Protein AF-A0A1G2KKV0-F1 (afdb_monomer_lite)

Secondary structure (DSSP, 8-state):
-PPP----------PPPTTTTPPPSS-TT-EEEBTTS-EEEEEEEETTTTEEEEEESS-TTS----EEE-GGGBPP--

Foldseek 3Di:
DDDDDPPDDPPPPLDADPQAQPDDPDDFQDWFAFPVRFIWGFHDAPNRRQWTFIWGDPDPPPPGDTDIDHPNRTDDDD

Radius of gyration: 13.63 Å; chains: 1; bounding box: 40×31×28 Å

pLDDT: mean 76.82, std 16.22, range [43.0, 91.88]

Seque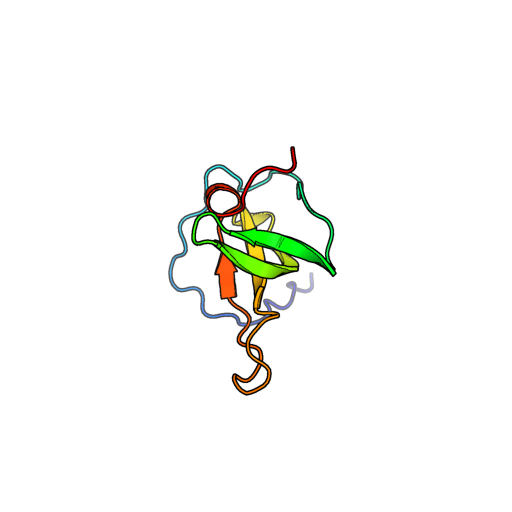nce (78 aa):
MEKPRKIGIPQESVESTEYAGREAEYEPRTVVETTDGERIVIVDYLKEQGLYVVSKIDKPDVKSSLFRISPSKIKPKE

Organism: NCBI:txid1802270

Structure (mmCIF, N/CA/C/O backbone):
data_AF-A0A1G2KKV0-F1
#
_entry.id   AF-A0A1G2KKV0-F1
#
loop_
_atom_site.group_PDB
_atom_site.id
_atom_site.type_symbol
_atom_site.label_atom_id
_atom_site.label_alt_id
_atom_site.label_comp_id
_atom_site.label_asym_id
_atom_site.label_entity_id
_atom_site.label_seq_id
_atom_site.pdbx_PDB_ins_code
_atom_site.Cartn_x
_atom_site.Cartn_y
_atom_site.Cartn_z
_atom_site.occupancy
_atom_site.B_iso_or_equiv
_atom_site.auth_seq_id
_atom_site.auth_comp_id
_atom_site.auth_asym_id
_atom_site.auth_atom_id
_atom_site.pdbx_PDB_model_num
ATOM 1 N N . MET A 1 1 ? -28.424 -8.206 17.417 1.00 51.38 1 MET A N 1
ATOM 2 C CA . MET A 1 1 ? -27.301 -7.338 17.003 1.00 51.38 1 MET A CA 1
ATOM 3 C C . MET A 1 1 ? -26.141 -8.237 16.610 1.00 51.38 1 MET A C 1
ATOM 5 O O . MET A 1 1 ? -25.449 -8.758 17.476 1.00 51.38 1 MET A O 1
ATOM 9 N N . GLU A 1 2 ? -26.020 -8.529 15.318 1.00 43.00 2 GLU A N 1
ATOM 10 C CA . GLU A 1 2 ? -24.996 -9.429 14.781 1.00 43.00 2 GLU A CA 1
ATOM 11 C C . GLU A 1 2 ? -23.644 -8.704 14.725 1.00 43.00 2 GLU A C 1
ATOM 13 O O . GLU A 1 2 ? -23.528 -7.619 14.160 1.00 43.00 2 GLU A O 1
ATOM 18 N N . LYS A 1 3 ? -22.628 -9.276 15.379 1.00 53.88 3 LYS A N 1
ATOM 19 C CA . LYS A 1 3 ? -21.256 -8.750 15.386 1.00 53.88 3 LYS A CA 1
ATOM 20 C C 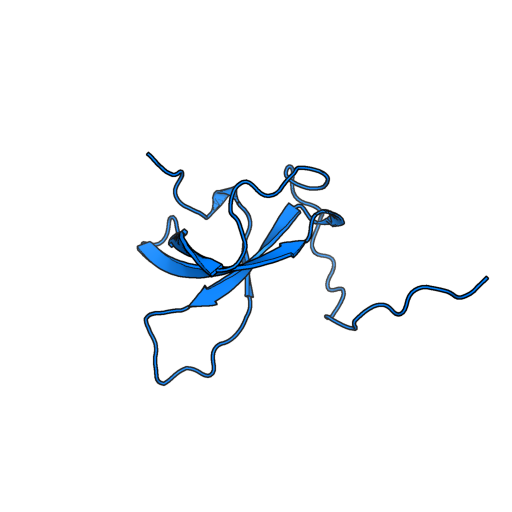. LYS A 1 3 ? -20.634 -8.934 13.990 1.00 53.88 3 LYS A C 1
ATOM 22 O O . LYS A 1 3 ? -20.726 -10.043 13.458 1.00 53.88 3 LYS A O 1
ATOM 27 N N . PRO A 1 4 ? -19.962 -7.926 13.405 1.00 55.12 4 PRO A N 1
ATOM 28 C CA . PRO A 1 4 ? -19.293 -8.100 12.122 1.00 55.12 4 PRO A CA 1
ATOM 29 C C . PRO A 1 4 ? -18.121 -9.082 12.262 1.00 55.12 4 PRO A C 1
ATOM 31 O O . PRO A 1 4 ? -17.289 -8.978 13.168 1.00 55.12 4 PRO A O 1
ATOM 34 N N . ARG A 1 5 ? -18.089 -10.075 11.368 1.00 48.91 5 ARG A N 1
ATOM 35 C CA . ARG A 1 5 ? -17.052 -11.109 11.277 1.00 48.91 5 ARG A CA 1
ATOM 36 C C . ARG A 1 5 ? -15.712 -10.446 10.938 1.00 48.91 5 ARG A C 1
ATOM 38 O O . ARG A 1 5 ? -15.511 -10.010 9.810 1.00 48.91 5 ARG A O 1
ATOM 45 N N . LYS A 1 6 ? -14.796 -10.379 11.910 1.00 52.47 6 LYS A N 1
ATOM 46 C CA . LYS A 1 6 ? -13.399 -9.985 11.679 1.00 52.47 6 LYS A CA 1
ATOM 47 C C . LYS A 1 6 ? -12.724 -11.044 10.809 1.00 52.47 6 LYS A C 1
ATOM 49 O O . LYS A 1 6 ? -12.561 -12.186 11.232 1.00 52.47 6 LYS A O 1
ATOM 54 N N . ILE A 1 7 ? -12.335 -10.652 9.601 1.00 55.34 7 ILE A N 1
ATOM 55 C CA . ILE A 1 7 ? -11.425 -11.415 8.746 1.00 55.34 7 ILE A CA 1
ATOM 56 C C . ILE A 1 7 ? -10.100 -11.527 9.512 1.00 55.34 7 ILE A C 1
ATOM 58 O O . ILE A 1 7 ? -9.467 -10.519 9.824 1.00 55.34 7 ILE A O 1
ATOM 62 N N . GLY A 1 8 ? -9.744 -12.752 9.902 1.00 44.19 8 GLY A N 1
ATOM 63 C CA . GLY A 1 8 ? -8.595 -13.064 10.748 1.00 44.19 8 GLY A CA 1
ATOM 64 C C . GLY A 1 8 ? -7.272 -12.893 10.013 1.00 44.19 8 GLY A C 1
ATOM 65 O O . GLY A 1 8 ? -6.649 -13.875 9.629 1.00 44.19 8 GLY A O 1
ATOM 66 N N . ILE A 1 9 ? -6.837 -11.649 9.827 1.00 60.53 9 ILE A N 1
ATOM 67 C CA . ILE A 1 9 ? -5.424 -11.350 9.596 1.00 60.53 9 ILE A CA 1
ATOM 68 C C . ILE A 1 9 ? -4.807 -11.144 10.985 1.00 60.53 9 ILE A C 1
ATOM 70 O O . ILE A 1 9 ? -5.404 -10.397 11.767 1.00 60.53 9 ILE A O 1
ATOM 74 N N . PRO A 1 10 ? -3.679 -11.794 11.334 1.00 49.16 10 PRO A N 1
ATOM 75 C CA . PRO A 1 10 ? -3.083 -11.681 12.662 1.00 49.16 10 PRO A CA 1
ATOM 76 C C . PRO A 1 10 ? -2.963 -10.211 13.078 1.00 49.16 10 PRO A C 1
ATOM 78 O O . PRO A 1 10 ? -2.346 -9.398 12.386 1.00 49.16 10 PRO A O 1
ATOM 81 N N . GLN A 1 11 ? -3.619 -9.881 14.195 1.00 48.72 11 GLN A N 1
ATOM 82 C CA . GLN A 1 11 ? -3.461 -8.622 14.917 1.00 48.72 11 GLN A CA 1
ATOM 83 C C . GLN A 1 11 ? -2.149 -8.693 15.713 1.00 48.72 11 GLN A C 1
ATOM 85 O O . GLN A 1 11 ? -2.159 -8.615 16.937 1.00 48.72 11 GLN A O 1
ATOM 90 N N . GLU A 1 12 ? -1.009 -8.886 15.046 1.00 49.38 12 GLU A N 1
ATOM 91 C CA . GLU A 1 12 ? 0.200 -8.277 15.603 1.00 49.38 12 GLU A CA 1
ATOM 92 C C . GLU A 1 12 ? -0.089 -6.779 15.649 1.00 49.38 12 GLU A C 1
ATOM 94 O O . GLU A 1 12 ? -0.681 -6.250 14.708 1.00 49.38 12 GLU A O 1
ATOM 99 N N . SER A 1 13 ? 0.200 -6.140 16.778 1.00 48.19 13 SER A N 1
ATOM 100 C CA . SER A 1 13 ? -0.072 -4.733 17.060 1.00 48.19 13 SER A CA 1
ATOM 101 C C . SER A 1 13 ? 0.605 -3.819 16.034 1.00 48.19 13 SER A C 1
ATOM 103 O O . SER A 1 13 ? 1.652 -3.242 16.300 1.00 48.19 13 SER A O 1
ATOM 105 N N . VAL A 1 14 ? 0.034 -3.702 14.837 1.00 56.12 14 VAL A N 1
ATOM 106 C CA . VAL A 1 14 ? 0.410 -2.683 13.864 1.00 56.12 14 VAL A CA 1
ATOM 107 C C . VAL A 1 14 ? -0.167 -1.391 14.414 1.00 56.12 14 VAL A C 1
ATOM 109 O O . VAL A 1 14 ? -1.378 -1.173 14.361 1.00 56.12 14 VAL A O 1
ATOM 112 N N . GLU A 1 15 ? 0.691 -0.591 15.045 1.00 58.84 15 GLU A N 1
ATOM 113 C CA . GLU A 1 15 ? 0.349 0.758 15.479 1.00 58.84 15 GLU A CA 1
ATOM 114 C C . GLU A 1 15 ? -0.269 1.508 14.295 1.00 58.84 15 GLU A C 1
ATOM 116 O O . GLU A 1 15 ? 0.266 1.504 13.182 1.00 58.84 15 GLU A O 1
ATOM 121 N N . SER A 1 16 ? -1.443 2.097 14.523 1.00 63.31 16 SER A N 1
ATOM 122 C CA . SER A 1 16 ? -2.125 2.918 13.532 1.00 63.31 16 SER A CA 1
ATOM 123 C C . SER A 1 16 ? -1.168 3.993 13.027 1.00 63.31 16 SER A C 1
ATOM 125 O O . SER A 1 16 ? -0.549 4.702 13.819 1.00 63.31 16 SER A O 1
ATOM 127 N N . THR A 1 17 ? -1.038 4.123 11.711 1.00 76.12 17 THR A N 1
ATOM 128 C CA . THR A 1 17 ? -0.175 5.161 11.136 1.00 76.12 17 THR A CA 1
ATOM 129 C C . THR A 1 17 ? -0.847 6.533 11.220 1.00 76.12 17 THR A C 1
ATOM 131 O O . THR A 1 17 ? -2.057 6.636 11.416 1.00 76.12 17 THR A O 1
ATOM 134 N N . GLU A 1 18 ? -0.092 7.605 10.975 1.00 81.19 18 GLU A N 1
ATOM 135 C CA . GLU A 1 18 ? -0.630 8.969 10.803 1.00 81.19 18 GLU A CA 1
ATOM 136 C C . GLU A 1 18 ? -1.675 9.089 9.670 1.00 81.19 18 GLU A C 1
ATOM 138 O O . GLU A 1 18 ? -2.392 10.086 9.570 1.00 81.19 18 GLU A O 1
ATOM 143 N N . TYR A 1 19 ? -1.768 8.066 8.815 1.00 82.06 19 TYR A N 1
ATOM 144 C CA . TYR A 1 19 ? -2.728 7.969 7.725 1.00 82.06 19 TYR A CA 1
ATOM 145 C C . TYR A 1 19 ? -4.024 7.259 8.139 1.00 82.06 19 TYR A C 1
ATOM 147 O O . TYR A 1 19 ? -4.941 7.157 7.326 1.00 82.06 19 TYR A O 1
ATOM 155 N N . ALA A 1 20 ? -4.136 6.756 9.372 1.00 85.00 20 ALA A N 1
ATOM 156 C CA . ALA A 1 20 ? -5.353 6.110 9.848 1.00 85.00 20 ALA A CA 1
ATOM 157 C C . ALA A 1 20 ? -6.546 7.081 9.818 1.00 85.00 20 ALA A C 1
ATOM 159 O O . ALA A 1 20 ? -6.455 8.238 10.225 1.00 85.00 20 ALA A O 1
ATOM 160 N N . GLY A 1 21 ? -7.677 6.609 9.300 1.00 84.31 21 GLY A N 1
ATOM 161 C CA . GLY A 1 21 ? -8.892 7.400 9.115 1.00 84.31 21 GLY A CA 1
ATOM 162 C C . GLY A 1 21 ? -8.894 8.298 7.874 1.00 84.31 21 GLY A C 1
ATOM 163 O O . GLY A 1 21 ? -9.953 8.841 7.550 1.00 84.31 21 GLY A O 1
ATOM 164 N N . ARG A 1 22 ? -7.774 8.421 7.147 1.00 87.62 22 ARG A N 1
ATOM 165 C CA . ARG A 1 22 ? -7.720 9.160 5.875 1.00 87.62 22 ARG A CA 1
ATOM 166 C C . ARG A 1 22 ? -8.359 8.364 4.740 1.00 87.62 22 ARG A C 1
ATOM 168 O O . ARG A 1 22 ? -8.664 7.182 4.877 1.00 87.62 22 ARG A O 1
ATOM 175 N N . GLU A 1 23 ? -8.641 9.037 3.635 1.00 86.56 23 GLU A N 1
ATOM 176 C CA . GLU A 1 23 ? -9.074 8.369 2.409 1.00 86.56 23 GLU A CA 1
ATOM 177 C C . GLU A 1 23 ? -7.865 7.827 1.644 1.00 86.56 23 GLU A C 1
ATOM 179 O O . GLU A 1 23 ? -6.749 8.329 1.787 1.00 86.56 23 GLU A O 1
ATOM 184 N N . ALA A 1 24 ? -8.090 6.769 0.865 1.00 86.56 24 ALA A N 1
ATOM 185 C CA . ALA A 1 24 ? -7.057 6.213 0.010 1.00 86.56 24 ALA A CA 1
ATOM 186 C C . ALA A 1 24 ? -6.701 7.231 -1.084 1.00 86.56 24 ALA A C 1
ATOM 188 O O . ALA A 1 24 ? -7.555 7.646 -1.858 1.00 86.56 24 ALA A O 1
ATOM 189 N N . GLU A 1 25 ? -5.430 7.608 -1.147 1.00 88.25 25 GLU A N 1
ATOM 190 C CA . GLU A 1 25 ? -4.829 8.368 -2.247 1.00 88.25 25 GLU A CA 1
ATOM 191 C C . GLU A 1 25 ? -4.793 7.565 -3.560 1.00 88.25 25 GLU A C 1
ATOM 193 O O . GLU A 1 25 ? -4.912 8.138 -4.641 1.00 88.25 25 GLU A O 1
ATOM 198 N N . TYR A 1 26 ? -4.665 6.236 -3.474 1.00 89.06 26 TYR A N 1
ATOM 199 C CA . TYR A 1 26 ? -4.606 5.342 -4.630 1.00 89.06 26 TYR A CA 1
ATOM 200 C C . TYR A 1 26 ? -5.781 4.371 -4.634 1.00 89.06 26 TYR A C 1
ATOM 202 O O . TYR A 1 26 ? -6.071 3.715 -3.631 1.00 89.06 26 TYR A O 1
ATOM 210 N N . GLU A 1 27 ? -6.412 4.221 -5.796 1.00 88.31 27 GLU A N 1
ATOM 211 C CA . GLU A 1 27 ? -7.465 3.231 -5.988 1.00 88.31 27 GLU A CA 1
ATOM 212 C C . GLU A 1 27 ? -6.893 1.802 -6.047 1.00 88.31 27 GLU A C 1
ATOM 214 O O . GLU A 1 27 ? -5.746 1.595 -6.474 1.00 88.31 27 GLU A O 1
ATOM 219 N N . PRO A 1 28 ? -7.688 0.781 -5.681 1.00 88.38 28 PRO A N 1
ATOM 220 C CA . PRO A 1 28 ? -7.341 -0.610 -5.933 1.00 88.38 28 PRO A CA 1
ATOM 221 C C . PRO A 1 28 ? -6.979 -0.845 -7.403 1.00 88.38 28 PRO A C 1
ATOM 223 O O . PRO A 1 28 ? -7.577 -0.278 -8.314 1.00 88.38 28 PRO A O 1
ATOM 226 N N . ARG A 1 29 ? -6.034 -1.754 -7.639 1.00 87.50 29 ARG A N 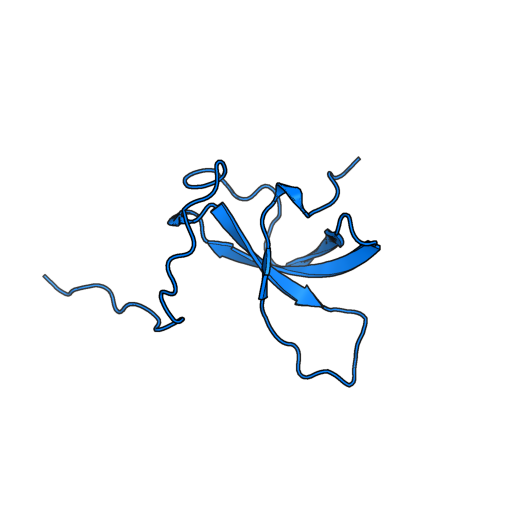1
ATOM 227 C CA . ARG A 1 29 ? -5.452 -2.122 -8.942 1.00 87.50 29 ARG A CA 1
ATOM 228 C C . ARG A 1 29 ? -4.558 -1.045 -9.564 1.00 87.50 29 ARG A C 1
ATOM 230 O O . ARG A 1 29 ? -4.078 -1.241 -10.679 1.00 87.50 29 ARG A O 1
ATOM 237 N N . THR A 1 30 ? -4.270 0.038 -8.843 1.00 89.88 30 THR A N 1
ATOM 238 C CA . THR A 1 30 ? -3.256 1.017 -9.252 1.00 89.88 30 THR A CA 1
ATOM 239 C C . THR A 1 30 ? -1.861 0.432 -9.081 1.00 89.88 30 THR A C 1
ATOM 241 O O . THR A 1 30 ? -1.534 -0.110 -8.027 1.00 89.88 30 THR A O 1
ATOM 244 N N . VAL A 1 31 ? -1.026 0.554 -10.110 1.00 90.38 31 VAL A N 1
ATOM 245 C CA . VAL A 1 31 ? 0.397 0.211 -10.033 1.00 90.38 31 VAL A CA 1
ATOM 246 C C . VAL A 1 31 ? 1.173 1.437 -9.576 1.00 90.38 31 VAL A C 1
ATOM 248 O O . VAL 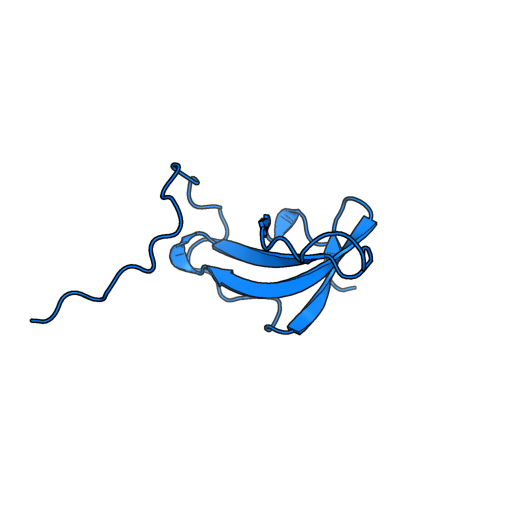A 1 31 ? 1.074 2.495 -10.195 1.00 90.38 31 VAL A O 1
ATOM 251 N N . VAL A 1 32 ? 1.945 1.284 -8.508 1.00 90.88 32 VAL A N 1
ATOM 252 C CA . VAL A 1 32 ? 2.798 2.330 -7.940 1.00 90.88 32 VAL A CA 1
ATOM 253 C C . VAL A 1 32 ? 4.209 1.796 -7.716 1.00 90.88 32 VAL A C 1
ATOM 255 O O . VAL A 1 32 ? 4.439 0.586 -7.650 1.00 90.88 32 VAL A O 1
ATOM 258 N N . GLU A 1 33 ? 5.164 2.708 -7.598 1.00 91.50 33 GLU A N 1
ATOM 259 C CA . GLU A 1 33 ? 6.543 2.384 -7.247 1.00 91.50 33 GLU A CA 1
ATOM 260 C C . GLU A 1 33 ? 6.795 2.749 -5.783 1.00 91.50 33 GLU A C 1
ATOM 262 O O . GLU A 1 33 ? 6.358 3.799 -5.308 1.00 91.50 33 GLU A O 1
ATOM 267 N N . THR A 1 34 ? 7.477 1.883 -5.042 1.00 90.06 34 THR A N 1
ATOM 268 C CA . THR A 1 34 ? 7.883 2.180 -3.667 1.00 90.06 34 THR A CA 1
ATOM 269 C C . THR A 1 34 ? 9.105 3.094 -3.647 1.00 90.06 34 THR A C 1
ATOM 271 O O . THR A 1 34 ? 9.839 3.224 -4.627 1.00 90.06 34 THR A O 1
ATOM 274 N N . THR A 1 35 ? 9.390 3.697 -2.494 1.00 87.88 35 THR A N 1
ATOM 275 C CA . THR A 1 35 ? 10.637 4.448 -2.272 1.00 87.88 35 THR A CA 1
ATOM 276 C C . THR A 1 35 ? 11.894 3.587 -2.437 1.00 87.88 35 THR A C 1
ATOM 278 O O . THR A 1 35 ? 12.974 4.131 -2.630 1.00 87.88 35 THR A O 1
ATOM 281 N N . ASP A 1 36 ? 11.753 2.260 -2.360 1.00 86.19 36 ASP A N 1
ATOM 282 C CA . ASP A 1 36 ? 12.821 1.272 -2.566 1.00 86.19 36 ASP A CA 1
ATOM 283 C C . ASP A 1 36 ? 13.035 0.932 -4.059 1.00 86.19 36 ASP A C 1
ATOM 285 O O . ASP A 1 36 ? 13.958 0.207 -4.412 1.00 86.19 36 ASP A O 1
ATOM 289 N N . GLY A 1 37 ? 12.191 1.462 -4.957 1.00 87.00 37 GLY A N 1
ATOM 290 C CA . GLY A 1 37 ? 12.233 1.171 -6.394 1.00 87.00 37 GLY A CA 1
ATOM 291 C C . GLY A 1 37 ? 11.492 -0.108 -6.793 1.00 87.00 37 GLY A C 1
ATOM 292 O O . GLY A 1 37 ? 11.641 -0.580 -7.918 1.00 87.00 37 GLY A O 1
ATOM 293 N N . GLU A 1 38 ? 10.683 -0.686 -5.900 1.00 87.38 38 GLU A N 1
ATOM 294 C CA . GLU A 1 38 ? 9.882 -1.872 -6.209 1.00 87.38 38 GLU A CA 1
ATOM 295 C C . GLU A 1 38 ? 8.532 -1.484 -6.820 1.00 87.38 38 GLU A C 1
ATOM 297 O O . GLU A 1 38 ? 7.821 -0.627 -6.296 1.00 87.38 38 GLU A O 1
ATOM 302 N N . ARG A 1 39 ? 8.124 -2.174 -7.890 1.00 89.12 39 ARG A N 1
ATOM 303 C CA . ARG A 1 39 ? 6.788 -2.017 -8.478 1.00 89.12 39 ARG A CA 1
ATOM 304 C C . ARG A 1 39 ? 5.771 -2.915 -7.791 1.00 89.12 39 ARG A C 1
ATOM 306 O O . ARG A 1 39 ? 5.894 -4.147 -7.779 1.00 89.12 39 ARG A O 1
ATOM 313 N N . ILE A 1 40 ? 4.740 -2.282 -7.251 1.00 90.12 40 ILE A N 1
ATOM 314 C CA . ILE A 1 40 ? 3.666 -2.935 -6.514 1.00 90.12 40 ILE A CA 1
ATOM 315 C C . ILE A 1 40 ? 2.309 -2.514 -7.071 1.00 90.12 40 ILE A C 1
ATOM 317 O O . ILE A 1 40 ? 2.146 -1.423 -7.609 1.00 90.12 40 ILE A O 1
ATOM 321 N N . VAL A 1 41 ? 1.318 -3.384 -6.934 1.00 91.31 41 VAL A N 1
ATOM 322 C CA . VAL A 1 41 ? -0.079 -3.077 -7.227 1.00 91.31 41 VAL A CA 1
ATOM 323 C C . VAL A 1 41 ? -0.837 -2.918 -5.919 1.00 91.31 41 VAL A C 1
ATOM 325 O O . VAL A 1 41 ? -0.737 -3.771 -5.034 1.00 91.31 41 VAL A O 1
ATOM 328 N N . ILE A 1 42 ? -1.592 -1.831 -5.794 1.00 91.88 42 ILE A N 1
ATOM 329 C CA . ILE A 1 42 ? -2.520 -1.622 -4.688 1.00 91.88 42 ILE A CA 1
ATOM 330 C C . ILE A 1 42 ? -3.652 -2.633 -4.820 1.00 91.88 42 ILE A C 1
ATOM 332 O O . ILE A 1 42 ? -4.270 -2.752 -5.870 1.00 91.88 42 ILE A O 1
ATOM 336 N N . VAL A 1 43 ? -3.922 -3.384 -3.765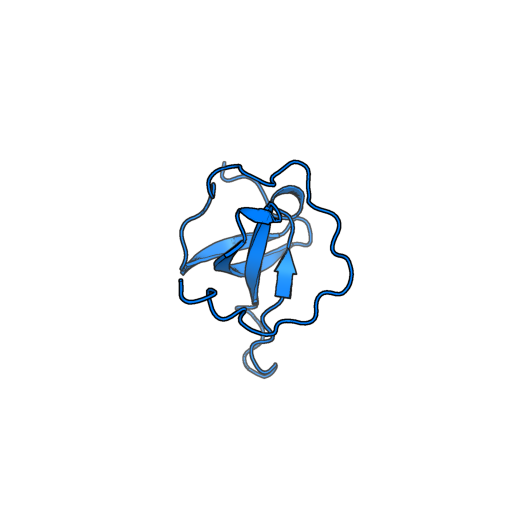 1.00 91.31 43 VAL A N 1
ATOM 337 C CA . VAL A 1 43 ? -5.005 -4.371 -3.720 1.00 91.31 43 VAL A CA 1
ATOM 338 C C . VAL A 1 43 ? -6.162 -3.839 -2.893 1.00 91.31 43 VAL A C 1
ATOM 340 O O . VAL A 1 43 ? -7.306 -3.969 -3.311 1.00 91.31 43 VAL A O 1
ATOM 343 N N . ASP A 1 44 ? -5.860 -3.229 -1.749 1.00 91.75 44 ASP A N 1
ATOM 344 C CA . ASP A 1 44 ? -6.858 -2.692 -0.828 1.00 91.75 44 ASP A CA 1
ATOM 345 C C . ASP A 1 44 ? -6.248 -1.601 0.067 1.00 91.75 44 ASP A C 1
ATOM 347 O O . ASP A 1 44 ? -5.023 -1.449 0.122 1.00 91.75 44 ASP A O 1
ATOM 351 N N . TYR A 1 45 ? -7.081 -0.855 0.791 1.00 91.62 45 TYR A N 1
ATOM 352 C CA . TYR A 1 45 ? -6.636 0.141 1.763 1.00 91.62 45 TYR A CA 1
ATOM 353 C C 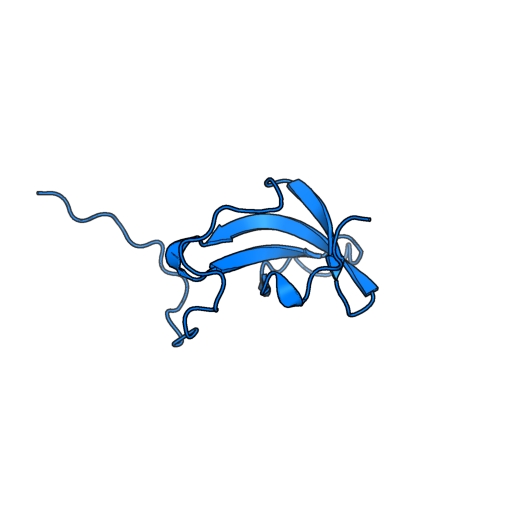. TYR A 1 45 ? -7.344 -0.042 3.105 1.00 91.62 45 TYR A C 1
ATOM 355 O O . TYR A 1 45 ? -8.551 0.150 3.252 1.00 91.62 45 TYR A O 1
ATOM 363 N N . LEU A 1 46 ? -6.551 -0.351 4.126 1.00 90.81 46 LEU A N 1
ATOM 364 C CA . LEU A 1 46 ? -6.996 -0.522 5.498 1.00 90.81 46 LEU A CA 1
ATOM 365 C C . LEU A 1 46 ? -7.138 0.849 6.157 1.00 90.81 46 LEU A C 1
ATOM 367 O O . LEU A 1 46 ? -6.258 1.274 6.906 1.00 90.81 46 LEU A O 1
ATOM 371 N N . LYS A 1 47 ? -8.260 1.531 5.907 1.00 87.94 47 LYS A N 1
ATOM 372 C CA . LYS A 1 47 ? -8.545 2.875 6.441 1.00 87.94 47 LYS A CA 1
ATOM 373 C C . LYS A 1 47 ? -8.357 2.983 7.953 1.00 87.94 47 LYS A C 1
ATOM 375 O O . LYS A 1 47 ? -7.785 3.956 8.425 1.00 87.94 47 LYS A O 1
ATOM 380 N N . GLU A 1 48 ? -8.775 1.978 8.717 1.00 85.50 48 GLU A N 1
ATOM 381 C CA . GLU A 1 48 ? -8.628 1.975 10.181 1.00 85.50 48 GLU A CA 1
ATOM 382 C C . GLU A 1 48 ? -7.161 2.001 10.648 1.00 85.50 48 GLU A C 1
ATOM 384 O O . GLU A 1 48 ? -6.875 2.471 11.744 1.00 85.50 48 GLU A O 1
ATOM 389 N N . GLN A 1 49 ? -6.231 1.518 9.818 1.00 85.12 49 GLN A N 1
ATOM 390 C CA . GLN A 1 49 ? -4.793 1.452 10.118 1.00 85.12 49 GLN A CA 1
ATOM 391 C C . GLN A 1 49 ? -3.969 2.465 9.304 1.00 85.12 49 GLN A C 1
ATOM 393 O O . GLN A 1 49 ? -2.818 2.753 9.637 1.00 85.12 49 GLN A O 1
ATOM 398 N N . GLY A 1 50 ? -4.545 3.007 8.230 1.00 89.12 50 GLY A N 1
ATOM 399 C CA . GLY A 1 50 ? -3.858 3.875 7.282 1.00 89.12 50 GLY A CA 1
ATOM 400 C C . GLY A 1 50 ? -2.836 3.143 6.414 1.00 89.12 50 GLY A C 1
ATOM 401 O O . GLY A 1 50 ? -1.831 3.734 6.039 1.00 89.12 50 GLY A O 1
ATOM 402 N N . LEU A 1 51 ? -3.049 1.857 6.126 1.00 90.38 51 LEU A N 1
ATOM 403 C CA . LEU A 1 51 ? -2.089 1.007 5.412 1.00 90.38 51 LEU A CA 1
ATOM 404 C C . LEU A 1 51 ? -2.671 0.489 4.100 1.00 90.38 51 LEU A C 1
ATOM 406 O O . LEU A 1 51 ? -3.815 0.043 4.065 1.00 90.38 51 LEU A O 1
ATOM 410 N N . TYR A 1 52 ? -1.867 0.455 3.043 1.00 91.62 52 TYR A N 1
ATOM 411 C CA . TYR A 1 52 ? -2.233 -0.222 1.802 1.00 91.62 52 TYR A CA 1
ATOM 412 C C . TYR A 1 52 ? -1.886 -1.701 1.868 1.00 91.62 52 TYR A C 1
ATOM 414 O O . TYR A 1 52 ? -0.806 -2.068 2.324 1.00 91.62 52 TYR A O 1
ATOM 422 N N . VAL A 1 53 ? -2.778 -2.548 1.370 1.00 91.38 53 VAL A N 1
ATOM 423 C CA . VAL A 1 53 ? -2.479 -3.939 1.030 1.00 91.38 53 VAL A CA 1
ATOM 424 C C . VAL A 1 53 ? -2.015 -3.957 -0.411 1.00 91.38 53 VAL A C 1
ATOM 426 O O . VAL A 1 53 ? -2.718 -3.458 -1.288 1.00 91.38 53 VAL A O 1
ATOM 429 N N . VAL A 1 54 ? -0.839 -4.518 -0.663 1.00 91.00 54 VAL A N 1
ATOM 430 C CA . VAL A 1 54 ? -0.197 -4.453 -1.975 1.00 91.00 54 VAL A CA 1
ATOM 431 C C . VAL A 1 54 ? 0.386 -5.798 -2.383 1.00 91.00 54 VAL A C 1
ATOM 433 O O . VAL A 1 54 ? 0.633 -6.667 -1.543 1.00 91.00 54 VAL A O 1
ATOM 436 N N . SER A 1 55 ? 0.605 -5.973 -3.683 1.00 87.88 55 SER A N 1
ATOM 437 C CA . SER A 1 55 ? 1.250 -7.157 -4.253 1.00 87.88 55 SER A CA 1
ATOM 438 C C . SER A 1 55 ? 2.415 -6.761 -5.156 1.00 87.88 55 SER A C 1
ATOM 440 O O . SER A 1 55 ? 2.333 -5.755 -5.853 1.00 87.88 55 SER A O 1
ATOM 442 N N . LYS A 1 56 ? 3.502 -7.538 -5.167 1.00 87.06 56 LYS A N 1
ATOM 443 C CA . LYS A 1 56 ? 4.646 -7.310 -6.069 1.00 87.06 56 LYS A CA 1
ATOM 444 C C . LYS A 1 56 ? 4.321 -7.797 -7.478 1.00 87.06 56 LYS A C 1
ATOM 446 O O . LYS A 1 56 ? 3.785 -8.890 -7.637 1.00 87.06 56 LYS A O 1
ATOM 451 N N . ILE A 1 57 ? 4.682 -7.001 -8.484 1.00 79.19 57 ILE A N 1
ATOM 452 C CA . ILE A 1 57 ? 4.394 -7.300 -9.900 1.00 79.19 57 ILE A CA 1
ATOM 453 C C . ILE A 1 57 ? 5.567 -8.044 -10.563 1.00 79.19 57 ILE A C 1
ATOM 455 O O . ILE A 1 57 ? 5.360 -8.897 -11.417 1.00 79.19 57 ILE A O 1
ATOM 459 N N . ASP A 1 58 ? 6.800 -7.765 -10.134 1.00 66.38 58 ASP A N 1
ATOM 460 C CA . ASP A 1 58 ? 8.021 -8.122 -10.875 1.00 66.38 58 ASP A CA 1
ATOM 461 C C . ASP A 1 58 ? 8.560 -9.547 -10.639 1.00 66.38 58 ASP A C 1
ATOM 463 O O . ASP A 1 58 ? 9.561 -9.941 -11.231 1.00 66.38 58 ASP A O 1
ATOM 467 N N . LYS A 1 59 ? 7.931 -10.358 -9.777 1.00 57.88 59 LYS A N 1
ATOM 468 C CA . LYS A 1 59 ? 8.418 -11.717 -9.477 1.00 57.88 59 LYS A CA 1
ATOM 469 C C . LYS A 1 59 ? 7.375 -12.785 -9.816 1.00 57.88 59 LYS A C 1
ATOM 471 O O . LYS A 1 59 ? 6.610 -13.159 -8.930 1.00 57.88 59 LYS A O 1
ATOM 476 N N . PRO A 1 60 ? 7.372 -13.320 -11.055 1.00 53.28 60 PRO A N 1
ATOM 477 C CA . PRO A 1 60 ? 6.422 -14.352 -11.484 1.00 53.28 60 PRO A CA 1
ATOM 478 C C . PRO A 1 60 ? 6.560 -15.683 -10.719 1.00 53.28 60 PRO A C 1
ATOM 480 O O . PRO A 1 60 ? 5.625 -16.475 -10.721 1.00 53.28 60 PRO A O 1
ATOM 483 N N . ASP A 1 61 ? 7.686 -15.914 -10.036 1.00 51.59 61 ASP A N 1
ATOM 484 C CA . ASP A 1 61 ? 7.972 -17.162 -9.307 1.00 51.59 61 ASP A CA 1
ATOM 485 C C . ASP A 1 61 ? 7.652 -17.089 -7.800 1.00 51.59 61 ASP A C 1
ATOM 487 O O . ASP A 1 61 ? 7.562 -18.096 -7.099 1.00 51.59 61 ASP A O 1
ATOM 491 N N . VAL A 1 62 ? 7.437 -15.882 -7.271 1.00 54.00 62 VAL A N 1
ATOM 492 C CA . VAL A 1 62 ? 7.109 -15.697 -5.857 1.00 54.00 62 VAL A CA 1
ATOM 493 C C . VAL A 1 62 ? 5.596 -15.659 -5.764 1.00 54.00 62 VAL A C 1
ATOM 495 O O . VAL A 1 62 ? 4.994 -14.666 -6.168 1.00 54.00 62 VAL A O 1
ATOM 498 N N . LYS A 1 63 ? 4.982 -16.735 -5.239 1.00 53.59 63 LYS A N 1
ATOM 499 C CA . LYS A 1 63 ? 3.574 -16.744 -4.789 1.00 53.59 63 LYS A CA 1
ATOM 500 C C . LYS A 1 63 ? 3.244 -15.354 -4.265 1.00 53.59 63 LYS A C 1
ATOM 502 O O . LYS A 1 63 ? 3.893 -14.937 -3.312 1.00 53.59 63 LYS A O 1
ATOM 507 N N . SER A 1 64 ? 2.330 -14.650 -4.931 1.00 57.94 64 SER A N 1
ATOM 508 C CA . SER A 1 64 ? 2.052 -13.224 -4.754 1.00 57.94 64 SER A CA 1
ATOM 509 C C . SER A 1 64 ? 1.711 -12.900 -3.299 1.00 57.94 64 SER A C 1
ATOM 511 O O . SER A 1 64 ? 0.545 -12.849 -2.912 1.00 57.94 64 SER A O 1
ATOM 513 N N . SER A 1 65 ? 2.737 -12.736 -2.466 1.00 71.38 65 SER A N 1
ATOM 514 C CA . SER A 1 65 ? 2.575 -12.474 -1.047 1.00 71.38 65 SER A CA 1
ATOM 515 C C . SER A 1 65 ? 2.045 -11.064 -0.924 1.00 71.38 65 SER A C 1
ATOM 517 O O . SER A 1 65 ? 2.732 -10.101 -1.262 1.00 71.38 65 SER A O 1
ATOM 519 N N . LEU A 1 66 ? 0.796 -10.962 -0.487 1.00 85.31 66 LEU A N 1
ATOM 520 C CA . LEU A 1 66 ? 0.204 -9.695 -0.111 1.00 85.31 66 LEU A CA 1
ATOM 521 C C . LEU A 1 66 ? 0.889 -9.215 1.161 1.00 85.31 66 LEU A C 1
ATOM 523 O O . LEU A 1 66 ? 0.994 -9.961 2.137 1.00 85.31 66 LEU A O 1
ATOM 527 N N . PHE A 1 67 ? 1.343 -7.973 1.155 1.00 86.50 67 PHE A N 1
ATOM 528 C CA . PHE A 1 67 ? 1.896 -7.330 2.339 1.00 86.50 67 PHE A CA 1
ATOM 529 C C . PHE A 1 67 ? 1.289 -5.950 2.512 1.00 86.50 67 PHE A C 1
ATOM 531 O O . PHE A 1 67 ? 0.669 -5.393 1.605 1.00 86.50 67 PHE A O 1
ATOM 538 N N . ARG A 1 68 ? 1.435 -5.424 3.723 1.00 89.12 68 ARG A N 1
ATOM 539 C CA . ARG A 1 68 ? 0.960 -4.095 4.075 1.00 89.12 68 ARG A CA 1
ATOM 540 C C . ARG A 1 68 ? 2.101 -3.106 3.949 1.00 89.12 68 ARG A C 1
ATOM 542 O O . ARG A 1 68 ? 3.221 -3.409 4.353 1.00 89.12 68 ARG A O 1
ATOM 549 N N . ILE A 1 69 ? 1.803 -1.930 3.427 1.00 88.44 69 ILE A N 1
ATOM 550 C CA . ILE A 1 69 ? 2.768 -0.851 3.286 1.00 88.44 69 ILE A CA 1
ATOM 551 C C . ILE A 1 69 ? 2.128 0.478 3.682 1.00 88.44 69 ILE A C 1
ATOM 553 O O . ILE A 1 69 ? 0.956 0.734 3.398 1.00 88.44 69 ILE A O 1
ATOM 557 N N . SER A 1 70 ? 2.899 1.325 4.358 1.00 89.38 70 SER A N 1
ATOM 558 C CA . SER A 1 70 ? 2.469 2.686 4.669 1.00 89.38 70 SER A CA 1
ATOM 559 C C . SER A 1 70 ? 2.485 3.555 3.407 1.00 89.38 70 SER A C 1
ATOM 561 O O . SER A 1 70 ? 3.401 3.408 2.596 1.00 89.38 70 SER A O 1
ATOM 563 N N . PRO A 1 71 ? 1.550 4.511 3.261 1.00 87.94 71 PRO A N 1
ATOM 564 C CA . PRO A 1 71 ? 1.539 5.461 2.148 1.00 87.94 71 PRO A CA 1
ATOM 565 C C . PRO A 1 71 ? 2.871 6.203 1.983 1.00 87.94 71 PRO A C 1
ATOM 567 O O . PRO A 1 71 ? 3.333 6.399 0.870 1.00 87.94 71 PRO A O 1
ATOM 570 N N . SER A 1 72 ? 3.557 6.505 3.090 1.00 88.06 72 SER A N 1
ATOM 571 C CA . SER A 1 72 ? 4.878 7.152 3.108 1.00 88.06 72 SER A CA 1
ATOM 572 C C . SER A 1 72 ? 6.009 6.361 2.437 1.00 88.06 72 SER A C 1
ATOM 574 O O . SER A 1 72 ? 7.078 6.911 2.185 1.00 88.06 72 SER A O 1
ATOM 576 N N . LYS A 1 73 ? 5.813 5.065 2.176 1.00 88.88 73 LYS A N 1
ATOM 577 C CA . LYS A 1 73 ? 6.772 4.203 1.468 1.00 88.88 73 LYS A CA 1
ATOM 578 C C . LYS A 1 73 ? 6.446 4.066 -0.021 1.00 88.88 73 LYS A C 1
ATOM 580 O O . LYS A 1 73 ? 7.162 3.362 -0.732 1.00 88.88 73 LYS A O 1
ATOM 585 N N . ILE A 1 74 ? 5.378 4.702 -0.490 1.00 89.94 74 ILE A N 1
ATOM 586 C CA . ILE A 1 74 ? 4.998 4.776 -1.899 1.00 89.94 74 ILE A CA 1
ATOM 587 C C . ILE A 1 74 ? 5.544 6.096 -2.444 1.00 89.94 74 ILE A C 1
ATOM 589 O O . ILE A 1 74 ? 5.468 7.122 -1.767 1.00 89.94 74 ILE A O 1
ATOM 593 N N . LYS A 1 75 ? 6.134 6.083 -3.642 1.00 88.19 75 LYS A N 1
ATOM 594 C CA . LYS A 1 75 ? 6.535 7.331 -4.290 1.00 88.19 75 LYS A CA 1
ATOM 595 C C . LYS A 1 75 ? 5.286 8.157 -4.610 1.00 88.19 75 LYS A C 1
ATOM 597 O O . LYS A 1 75 ? 4.350 7.601 -5.188 1.00 88.19 75 LYS A O 1
ATOM 602 N N . PRO A 1 76 ? 5.274 9.457 -4.276 1.00 76.44 76 PRO A N 1
ATOM 603 C CA . PRO A 1 76 ? 4.176 10.325 -4.659 1.00 76.44 76 PRO A CA 1
ATOM 604 C C . PRO A 1 76 ? 4.058 10.356 -6.183 1.00 76.44 76 PRO A C 1
ATOM 606 O O . PRO A 1 76 ? 5.061 10.334 -6.900 1.00 76.44 76 PRO A O 1
ATOM 609 N N . LYS A 1 77 ? 2.820 10.386 -6.670 1.00 66.19 77 LYS A N 1
ATOM 610 C CA . LYS A 1 77 ? 2.522 10.606 -8.083 1.00 66.19 77 LYS A CA 1
ATOM 611 C C . LYS A 1 77 ? 2.923 12.047 -8.435 1.00 66.19 77 LYS A C 1
ATOM 613 O O . LYS A 1 77 ? 2.329 12.971 -7.887 1.00 66.19 77 LYS A O 1
ATOM 618 N N . GLU A 1 78 ? 3.954 12.220 -9.269 1.00 56.88 78 GLU A N 1
ATOM 619 C CA . GLU A 1 78 ? 4.277 13.521 -9.891 1.00 56.88 78 GLU A CA 1
ATOM 620 C C . GLU A 1 78 ? 3.121 14.038 -10.759 1.00 56.88 78 GLU A C 1
ATOM 622 O O . GLU A 1 78 ? 2.413 13.203 -11.380 1.00 56.88 78 GLU A O 1
#